Protein AF-A0A497KHI1-F1 (afdb_monomer_lite)

Sequence (107 aa):
METRTIQTPWAKLFTWEDLSTLAICLALDMLDLLVPFMSTPIYGDILDFSGIAFCVLFFNWIGAITILEIIPGLDIVPLYTISWLTWYLNASRNKQKRLMAELENWK

Structure (mmCIF, N/CA/C/O backbone):
data_AF-A0A497KHI1-F1
#
_entry.id   AF-A0A497KHI1-F1
#
loop_
_atom_site.group_PDB
_atom_site.id
_atom_site.type_symbol
_atom_site.label_atom_id
_atom_site.label_alt_id
_atom_site.label_comp_id
_atom_site.label_asym_id
_atom_site.label_entity_id
_atom_site.label_seq_id
_atom_site.pdbx_PDB_ins_code
_atom_site.Cartn_x
_atom_site.Cartn_y
_atom_site.Cartn_z
_atom_site.occupancy
_atom_site.B_iso_or_equiv
_atom_site.auth_seq_id
_atom_site.auth_comp_id
_atom_site.auth_asym_id
_atom_site.auth_atom_id
_atom_site.pdbx_PDB_model_num
ATOM 1 N N . MET A 1 1 ? -15.649 -20.990 37.858 1.00 39.53 1 MET A N 1
ATOM 2 C CA . MET A 1 1 ? -14.394 -20.504 37.250 1.00 39.53 1 MET A CA 1
ATOM 3 C C . MET A 1 1 ? -14.777 -19.612 36.085 1.00 39.53 1 MET A C 1
ATOM 5 O O . MET A 1 1 ? -15.196 -20.122 35.058 1.00 39.53 1 MET A O 1
ATOM 9 N N . GLU A 1 2 ? -14.739 -18.295 36.283 1.00 45.19 2 GLU A N 1
ATOM 10 C CA . GLU A 1 2 ? -14.885 -17.321 35.197 1.00 45.19 2 GLU A CA 1
ATOM 11 C C . GLU A 1 2 ? -13.654 -17.434 34.296 1.00 45.19 2 GLU A C 1
ATOM 13 O O . GLU A 1 2 ? -12.554 -17.029 34.675 1.00 45.19 2 GLU A O 1
ATOM 18 N N . THR A 1 3 ? -13.811 -18.009 33.109 1.00 47.69 3 THR A N 1
ATOM 19 C CA . THR A 1 3 ? -12.789 -17.920 32.070 1.00 47.69 3 THR A CA 1
ATOM 20 C C . THR A 1 3 ? -12.788 -16.489 31.550 1.00 47.69 3 THR A C 1
ATOM 22 O O . THR A 1 3 ? -13.508 -16.156 30.612 1.00 47.69 3 THR A O 1
ATOM 25 N N . ARG A 1 4 ? -12.000 -15.620 32.190 1.00 45.34 4 ARG A N 1
ATOM 26 C CA . ARG A 1 4 ? -11.652 -14.305 31.649 1.00 45.34 4 ARG A CA 1
ATOM 27 C C . ARG A 1 4 ? -10.821 -14.536 30.394 1.00 45.34 4 ARG A C 1
ATOM 29 O O . ARG A 1 4 ? -9.600 -14.644 30.453 1.00 45.34 4 ARG A O 1
ATOM 36 N N . THR A 1 5 ? -11.491 -14.670 29.256 1.00 46.56 5 THR A N 1
ATOM 37 C CA . THR A 1 5 ? -10.847 -14.597 27.952 1.00 46.56 5 THR A CA 1
ATOM 38 C C . THR A 1 5 ? -10.268 -13.199 27.848 1.00 46.56 5 THR A C 1
ATOM 40 O O . THR A 1 5 ? -11.004 -12.226 27.690 1.00 46.56 5 THR A O 1
ATOM 43 N N . ILE A 1 6 ? -8.953 -13.089 28.012 1.00 46.97 6 ILE A N 1
ATOM 44 C CA . ILE A 1 6 ? -8.217 -11.868 27.721 1.00 46.97 6 ILE A CA 1
ATOM 45 C C . ILE A 1 6 ? -8.382 -11.658 26.212 1.00 46.97 6 ILE A C 1
ATOM 47 O O . ILE A 1 6 ? -7.626 -12.203 25.410 1.00 46.97 6 ILE A O 1
ATOM 51 N N . GLN A 1 7 ? -9.436 -10.940 25.817 1.00 50.25 7 GLN A N 1
ATOM 52 C CA . GLN A 1 7 ? -9.595 -10.411 24.471 1.00 50.25 7 GLN A CA 1
ATOM 53 C C . GLN A 1 7 ? -8.481 -9.395 24.302 1.00 50.25 7 GLN A C 1
ATOM 55 O O . GLN A 1 7 ? -8.582 -8.238 24.703 1.00 50.25 7 GLN A O 1
ATOM 60 N N . THR A 1 8 ? -7.341 -9.879 23.833 1.00 52.56 8 THR A N 1
ATOM 61 C CA . THR A 1 8 ? -6.184 -9.027 23.681 1.00 52.56 8 THR A CA 1
ATOM 62 C C . THR A 1 8 ? -6.460 -8.031 22.546 1.00 52.56 8 THR A C 1
ATOM 64 O O . THR A 1 8 ? -6.799 -8.442 21.436 1.00 52.56 8 THR A O 1
ATOM 67 N N . PRO A 1 9 ? -6.324 -6.715 22.780 1.00 53.44 9 PRO A N 1
ATOM 68 C CA . PRO A 1 9 ? -6.726 -5.679 21.820 1.00 53.44 9 PRO A CA 1
ATOM 69 C C . PRO A 1 9 ? -5.899 -5.678 20.521 1.00 53.44 9 PRO A C 1
ATOM 71 O O . PRO A 1 9 ? -6.269 -5.022 19.550 1.00 53.44 9 PRO A O 1
ATOM 74 N N . TRP A 1 10 ? -4.787 -6.419 20.494 1.00 50.88 10 TRP A N 1
ATOM 75 C CA . TRP A 1 10 ? -3.921 -6.618 19.331 1.00 50.88 10 TRP A CA 1
ATOM 76 C C . TRP A 1 10 ? -4.251 -7.864 18.492 1.00 50.88 10 TRP A C 1
ATOM 78 O O . TRP A 1 10 ? -3.798 -7.957 17.355 1.00 50.88 10 TRP A O 1
ATOM 88 N N . ALA A 1 11 ? -5.061 -8.799 19.005 1.00 50.69 11 ALA A N 1
ATOM 89 C CA . ALA A 1 11 ? -5.453 -10.022 18.312 1.00 50.69 11 ALA A CA 1
ATOM 90 C C . ALA A 1 11 ? -6.677 -9.692 17.465 1.00 50.69 11 ALA A C 1
ATOM 92 O O . ALA A 1 11 ? -7.784 -10.190 17.663 1.00 50.69 11 ALA A O 1
ATOM 93 N N . LYS A 1 12 ? -6.478 -8.740 16.558 1.00 59.03 12 LYS A N 1
ATOM 94 C CA . LYS A 1 12 ? -7.448 -8.420 15.529 1.00 59.03 12 LYS A CA 1
ATOM 95 C C . LYS A 1 12 ? -7.581 -9.678 14.670 1.00 59.03 12 LYS A C 1
ATOM 97 O O . LYS A 1 12 ? -6.570 -10.221 14.226 1.00 59.03 12 LYS A O 1
ATOM 102 N N . LEU A 1 13 ? -8.806 -10.145 14.440 1.00 60.94 13 LEU A N 1
ATOM 103 C CA . LEU A 1 13 ? -9.045 -11.119 13.382 1.00 60.94 13 LEU A CA 1
ATOM 104 C C . LEU A 1 13 ? -8.614 -10.450 12.074 1.00 60.94 13 LEU A C 1
ATOM 106 O O . LEU A 1 13 ? -9.217 -9.455 11.669 1.00 60.94 13 LEU A O 1
ATOM 110 N N . PHE A 1 14 ? -7.549 -10.956 11.457 1.00 71.75 14 PHE A N 1
ATOM 111 C CA . PHE A 1 14 ? -7.197 -10.584 10.094 1.00 71.75 14 PHE A CA 1
ATOM 112 C C . PHE A 1 14 ? -8.378 -10.985 9.216 1.00 71.75 14 PHE A C 1
ATOM 114 O O . PHE A 1 14 ? -8.732 -12.165 9.157 1.00 71.75 14 PHE A O 1
ATOM 121 N N . THR A 1 15 ? -9.044 -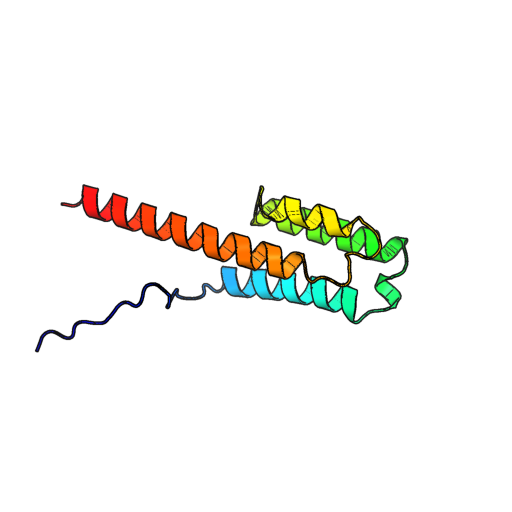10.014 8.599 1.00 81.19 15 THR A N 1
ATOM 122 C CA . THR A 1 15 ? -10.097 -10.354 7.645 1.00 81.19 15 THR A CA 1
ATOM 123 C C . THR A 1 15 ? -9.457 -10.809 6.337 1.00 81.19 15 THR A C 1
ATOM 125 O O . THR A 1 15 ? -8.319 -10.453 6.026 1.00 81.19 15 THR A O 1
ATOM 128 N N . TRP A 1 16 ? -10.181 -11.605 5.551 1.00 81.12 16 TRP A N 1
ATOM 129 C CA . TRP A 1 16 ? -9.720 -11.991 4.215 1.00 81.12 16 TRP A CA 1
ATOM 130 C C . TRP A 1 16 ? -9.504 -10.773 3.307 1.00 81.12 16 TRP A C 1
ATOM 132 O O . TRP A 1 16 ? -8.586 -10.772 2.492 1.00 81.12 16 TRP A O 1
ATOM 142 N N . GLU A 1 17 ? -10.289 -9.713 3.501 1.00 85.44 17 GLU A N 1
ATOM 143 C CA . GLU A 1 17 ? -10.126 -8.427 2.819 1.00 85.44 17 GLU A CA 1
ATOM 144 C C . GLU A 1 17 ? -8.796 -7.759 3.205 1.00 85.44 17 GLU A C 1
ATOM 146 O O . GLU A 1 17 ? -8.014 -7.391 2.325 1.00 85.44 17 GLU A O 1
ATOM 151 N N . ASP A 1 18 ? -8.481 -7.690 4.505 1.00 86.81 18 ASP A N 1
ATOM 152 C CA . ASP A 1 18 ? -7.201 -7.163 5.004 1.00 86.81 18 ASP A CA 1
ATOM 153 C C . ASP A 1 18 ? -6.010 -7.970 4.449 1.00 86.81 18 ASP A C 1
ATOM 155 O O . ASP A 1 18 ? -5.002 -7.396 4.043 1.00 86.81 18 ASP A O 1
ATOM 159 N N . LEU A 1 19 ? -6.133 -9.301 4.378 1.00 88.81 19 LEU A N 1
ATOM 160 C CA . LEU A 1 19 ? -5.094 -10.173 3.823 1.00 88.81 19 LEU A CA 1
ATOM 161 C C . LEU A 1 19 ? -4.910 -9.961 2.316 1.00 88.81 19 LEU A C 1
ATOM 163 O O . LEU A 1 19 ? -3.781 -9.882 1.843 1.00 88.81 19 LEU A O 1
ATOM 167 N N . SER A 1 20 ? -6.010 -9.867 1.566 1.00 90.31 20 SER A N 1
ATOM 168 C CA . SER A 1 20 ? -5.967 -9.680 0.113 1.00 90.31 20 SER A CA 1
ATOM 169 C C . SER A 1 20 ? -5.363 -8.330 -0.271 1.00 90.31 20 SER A C 1
ATOM 171 O O . SER A 1 20 ? -4.523 -8.264 -1.162 1.00 90.31 20 SER A O 1
ATOM 173 N N . THR A 1 21 ? -5.723 -7.265 0.449 1.00 90.94 21 THR A N 1
ATOM 174 C CA . THR A 1 21 ? -5.177 -5.923 0.218 1.00 90.94 21 THR A CA 1
ATOM 175 C C . THR A 1 21 ? -3.699 -5.852 0.588 1.00 90.94 21 THR A C 1
ATOM 177 O O . THR A 1 21 ? -2.922 -5.295 -0.182 1.00 90.94 21 THR A O 1
ATOM 180 N N . LEU A 1 22 ? -3.283 -6.490 1.689 1.00 92.44 22 LEU A N 1
ATOM 181 C CA . LEU A 1 22 ? -1.867 -6.614 2.042 1.00 92.44 22 LEU A CA 1
ATOM 182 C C . LEU A 1 22 ? -1.084 -7.388 0.980 1.00 92.44 22 LEU A C 1
ATOM 184 O O . LEU A 1 22 ? 0.004 -6.972 0.601 1.00 92.44 22 LEU A O 1
ATOM 188 N N . ALA A 1 23 ? -1.628 -8.508 0.499 1.00 92.62 23 ALA A N 1
ATOM 189 C CA . ALA A 1 23 ? -0.975 -9.322 -0.518 1.00 92.62 23 ALA A CA 1
ATOM 190 C C . ALA A 1 23 ? -0.766 -8.541 -1.823 1.00 92.62 23 ALA A C 1
ATOM 192 O O . ALA A 1 23 ? 0.290 -8.668 -2.434 1.00 92.62 23 ALA A O 1
ATOM 193 N N . ILE A 1 24 ? -1.737 -7.711 -2.221 1.00 92.00 24 ILE A N 1
ATOM 194 C CA . ILE A 1 24 ? -1.609 -6.828 -3.387 1.00 92.00 24 ILE A CA 1
ATOM 195 C C . ILE A 1 24 ? -0.518 -5.779 -3.151 1.00 92.00 24 ILE A C 1
ATOM 197 O O . ILE A 1 24 ? 0.364 -5.648 -3.990 1.00 92.00 24 ILE A O 1
ATOM 201 N N . CYS A 1 25 ? -0.535 -5.075 -2.014 1.00 91.75 25 CYS A N 1
ATOM 202 C CA . CYS A 1 25 ? 0.487 -4.069 -1.700 1.00 91.75 25 CYS A CA 1
ATOM 203 C C . CYS A 1 25 ? 1.897 -4.669 -1.680 1.00 91.75 25 CYS A C 1
ATOM 205 O O . CYS A 1 25 ? 2.803 -4.121 -2.293 1.00 91.75 25 CYS A O 1
ATOM 207 N N . LEU A 1 26 ? 2.055 -5.834 -1.049 1.00 92.62 26 LEU A N 1
ATOM 208 C CA . LEU A 1 26 ? 3.329 -6.542 -1.015 1.00 92.62 26 LEU A CA 1
ATOM 209 C C . LEU A 1 26 ? 3.768 -6.976 -2.419 1.00 92.62 26 LEU A C 1
ATOM 211 O O . LEU A 1 26 ? 4.947 -6.898 -2.743 1.00 92.62 26 LEU A O 1
ATOM 215 N N . ALA A 1 27 ? 2.834 -7.439 -3.255 1.00 91.31 27 ALA A N 1
ATOM 216 C CA . ALA A 1 27 ? 3.140 -7.825 -4.626 1.00 91.31 27 ALA A CA 1
ATOM 217 C C . ALA A 1 27 ? 3.607 -6.629 -5.466 1.00 91.31 27 ALA A C 1
ATOM 219 O O . ALA A 1 27 ? 4.558 -6.792 -6.222 1.00 91.31 27 ALA A O 1
ATOM 220 N N . LEU A 1 28 ? 2.981 -5.457 -5.316 1.00 89.31 28 LEU A N 1
ATOM 221 C CA . LEU A 1 28 ? 3.404 -4.224 -5.989 1.00 89.31 28 LEU A CA 1
ATOM 222 C C . LEU A 1 28 ? 4.834 -3.846 -5.581 1.00 89.31 28 LEU A C 1
ATOM 224 O O . LEU A 1 28 ? 5.709 -3.837 -6.439 1.00 89.31 28 LEU A O 1
ATOM 228 N N . ASP A 1 29 ? 5.105 -3.726 -4.276 1.00 88.81 29 ASP A N 1
ATOM 229 C CA . ASP A 1 29 ? 6.452 -3.395 -3.779 1.00 88.81 29 ASP A CA 1
ATOM 230 C C . ASP A 1 29 ? 7.518 -4.418 -4.236 1.00 88.81 29 ASP A C 1
ATOM 232 O O . ASP A 1 29 ? 8.672 -4.084 -4.506 1.00 88.81 29 ASP A O 1
ATOM 236 N N . MET A 1 30 ? 7.160 -5.707 -4.317 1.00 88.44 30 MET A N 1
ATOM 237 C CA . MET A 1 30 ? 8.079 -6.743 -4.803 1.00 88.44 30 MET A CA 1
ATOM 238 C C . MET A 1 30 ? 8.324 -6.660 -6.309 1.00 88.44 30 MET A C 1
ATOM 240 O O . MET A 1 30 ? 9.421 -7.011 -6.747 1.00 88.44 30 MET A O 1
ATOM 244 N N . LEU A 1 31 ? 7.329 -6.253 -7.101 1.00 86.94 31 LEU A N 1
ATOM 245 C CA . LEU A 1 31 ? 7.504 -6.052 -8.537 1.00 86.94 31 LEU A CA 1
ATOM 246 C C . LEU A 1 31 ? 8.487 -4.910 -8.794 1.00 86.94 31 LEU A C 1
ATOM 248 O O . LEU A 1 31 ? 9.404 -5.102 -9.594 1.00 86.94 31 LEU A O 1
ATOM 252 N N . ASP A 1 32 ? 8.369 -3.809 -8.057 1.00 81.44 32 ASP A N 1
ATOM 253 C CA . ASP A 1 32 ? 9.277 -2.664 -8.178 1.00 81.44 32 ASP A CA 1
ATOM 254 C C . ASP A 1 32 ? 10.712 -3.032 -7.782 1.00 81.44 32 ASP A C 1
ATOM 256 O O . ASP A 1 32 ? 11.671 -2.723 -8.494 1.00 81.44 32 ASP A O 1
ATOM 260 N N . LEU A 1 33 ? 10.877 -3.810 -6.707 1.00 81.31 33 LEU A N 1
ATOM 261 C CA . LEU A 1 33 ? 12.198 -4.208 -6.221 1.00 81.31 33 LEU A CA 1
ATOM 262 C C . LEU A 1 33 ? 12.881 -5.294 -7.074 1.00 81.31 33 LEU A C 1
ATOM 264 O O . LEU A 1 33 ? 14.100 -5.270 -7.261 1.00 81.31 33 LEU A O 1
ATOM 268 N N . LEU A 1 34 ? 12.135 -6.314 -7.511 1.00 79.75 34 LEU A N 1
ATOM 269 C CA . LEU A 1 34 ? 12.715 -7.542 -8.077 1.00 79.75 34 LEU A CA 1
ATOM 270 C C . LEU A 1 34 ? 12.709 -7.584 -9.598 1.00 79.75 34 LEU A C 1
ATOM 272 O O . LEU A 1 34 ? 13.422 -8.407 -10.180 1.00 79.75 34 LEU A O 1
ATOM 276 N N . VAL A 1 35 ? 11.900 -6.753 -10.251 1.00 78.38 35 VAL A N 1
ATOM 277 C CA . VAL A 1 35 ? 11.739 -6.794 -11.699 1.00 78.38 35 VAL A CA 1
ATOM 278 C C . VAL A 1 35 ? 12.484 -5.607 -12.308 1.00 78.38 35 VAL A C 1
ATOM 280 O O . VAL A 1 35 ? 11.899 -4.547 -12.495 1.00 78.38 35 VAL A O 1
ATOM 283 N N . PRO A 1 36 ? 13.756 -5.766 -12.730 1.00 68.94 36 PRO A N 1
ATOM 284 C CA . PRO A 1 36 ? 14.499 -4.687 -13.384 1.00 68.94 36 PRO A CA 1
ATOM 285 C C . PRO A 1 36 ? 13.830 -4.197 -14.678 1.00 68.94 36 PRO A C 1
ATOM 287 O O . PRO A 1 36 ? 14.107 -3.098 -15.137 1.00 68.94 36 PRO A O 1
ATOM 290 N N . PHE A 1 37 ? 12.908 -4.967 -15.261 1.00 66.62 37 PHE A N 1
ATOM 291 C CA . PHE A 1 37 ? 12.072 -4.507 -16.371 1.00 66.62 37 PHE A CA 1
ATOM 292 C C . PHE A 1 37 ? 11.079 -3.396 -15.967 1.00 66.62 37 PHE A C 1
ATOM 294 O O . PHE A 1 37 ? 10.786 -2.535 -16.795 1.00 66.62 37 PHE A O 1
ATOM 301 N N . MET A 1 38 ? 10.615 -3.361 -14.712 1.00 66.94 38 MET A N 1
ATOM 302 C CA . MET A 1 38 ? 9.752 -2.288 -14.193 1.00 66.94 38 MET A CA 1
ATOM 303 C C . MET A 1 38 ? 10.508 -0.974 -13.982 1.00 66.94 38 MET A C 1
ATOM 305 O O . MET A 1 38 ? 9.906 0.081 -14.085 1.00 66.94 38 MET A O 1
ATOM 309 N N . SER A 1 39 ? 11.842 -1.001 -13.873 1.00 66.94 39 SER A N 1
ATOM 310 C CA . SER A 1 39 ? 12.664 0.225 -13.862 1.00 66.94 39 SER A CA 1
ATOM 311 C C . SER A 1 39 ? 12.726 0.959 -15.215 1.00 66.94 39 SER A C 1
ATOM 313 O O . SER A 1 39 ? 13.422 1.965 -15.366 1.00 66.94 39 SER A O 1
ATOM 315 N N . THR A 1 40 ? 12.024 0.454 -16.236 1.00 77.50 40 THR A N 1
ATOM 316 C CA . THR A 1 40 ? 11.863 1.177 -17.497 1.00 77.50 40 THR A CA 1
ATOM 317 C C . THR A 1 40 ? 10.754 2.224 -17.360 1.00 77.50 40 THR A C 1
ATOM 319 O O . THR A 1 40 ? 9.667 1.899 -16.885 1.00 77.50 40 THR A O 1
ATOM 322 N N . PRO A 1 41 ? 10.970 3.460 -17.844 1.00 72.38 41 PRO A N 1
ATOM 323 C CA . PRO A 1 41 ? 10.093 4.594 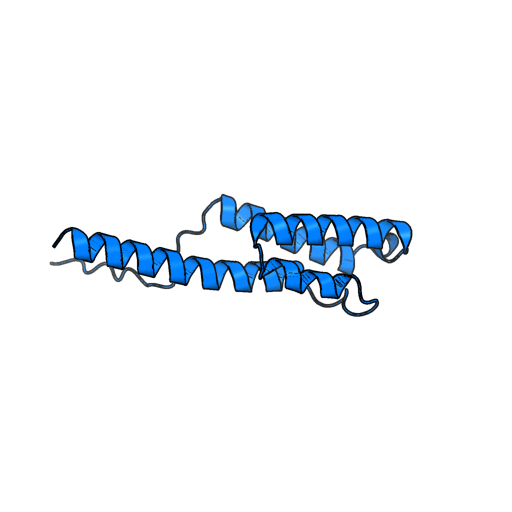-17.538 1.00 72.38 41 PRO A CA 1
ATOM 324 C C . PRO A 1 41 ? 8.643 4.391 -17.990 1.00 72.38 41 PRO A C 1
ATOM 326 O O . PRO A 1 41 ? 7.727 4.905 -17.381 1.00 72.38 41 PRO A O 1
ATOM 329 N N . ILE A 1 42 ? 8.399 3.616 -19.049 1.00 79.62 42 ILE A N 1
ATOM 330 C CA . ILE A 1 42 ? 7.030 3.396 -19.533 1.00 79.62 42 ILE A CA 1
ATOM 331 C C . ILE A 1 42 ? 6.268 2.413 -18.637 1.00 79.62 42 ILE A C 1
ATOM 333 O O . ILE A 1 42 ? 5.082 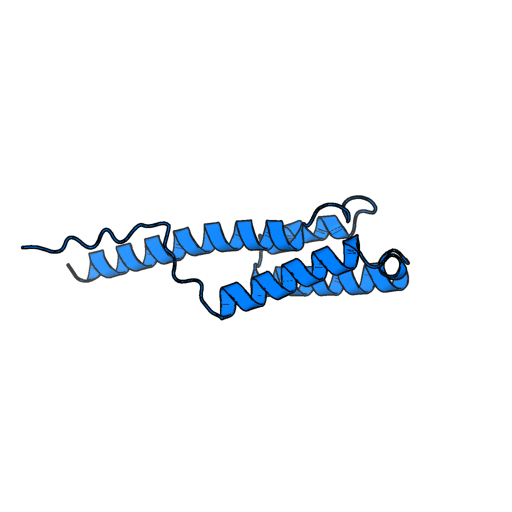2.603 -18.394 1.00 79.62 42 ILE A O 1
ATOM 337 N N . TYR A 1 43 ? 6.916 1.332 -18.202 1.00 80.44 43 TYR A N 1
ATOM 338 C CA . TYR A 1 43 ? 6.238 0.258 -17.476 1.00 80.44 43 TYR A CA 1
ATOM 339 C C . TYR A 1 43 ? 6.179 0.534 -15.972 1.00 80.44 43 TYR A C 1
ATOM 341 O O . TYR A 1 43 ? 5.148 0.233 -15.373 1.00 80.44 43 TYR A O 1
ATOM 349 N N . GLY A 1 44 ? 7.225 1.152 -15.411 1.00 80.88 44 GLY A N 1
ATOM 350 C CA . GLY A 1 44 ? 7.246 1.648 -14.032 1.00 80.88 44 GLY A CA 1
ATOM 351 C C . GLY A 1 44 ? 6.130 2.657 -13.794 1.00 80.88 44 GLY A C 1
ATOM 352 O O . GLY A 1 44 ? 5.228 2.372 -13.017 1.00 80.88 44 GLY A O 1
ATOM 353 N N . ASP A 1 45 ? 6.060 3.722 -14.605 1.00 83.25 45 ASP A N 1
ATOM 354 C CA . ASP A 1 45 ? 5.014 4.745 -14.469 1.00 83.25 45 ASP A CA 1
ATOM 355 C C . ASP A 1 45 ? 3.596 4.140 -14.486 1.00 83.25 45 ASP A C 1
ATOM 357 O O . ASP A 1 45 ? 2.729 4.533 -13.708 1.00 83.25 45 ASP A O 1
ATOM 361 N N . ILE A 1 46 ? 3.324 3.164 -15.365 1.00 87.19 46 ILE A N 1
ATOM 362 C CA . ILE A 1 46 ? 2.011 2.496 -15.423 1.00 87.19 46 ILE A CA 1
ATOM 363 C C . ILE A 1 46 ? 1.719 1.746 -14.119 1.00 87.19 46 ILE A C 1
ATOM 365 O O . ILE A 1 46 ? 0.589 1.811 -13.618 1.00 87.19 46 ILE A O 1
ATOM 369 N N . LEU A 1 47 ? 2.708 1.020 -13.596 1.00 86.38 47 LEU A N 1
ATOM 370 C CA . LEU A 1 47 ? 2.588 0.288 -12.343 1.00 86.38 47 LEU A CA 1
ATOM 371 C C . LEU A 1 47 ? 2.357 1.264 -11.184 1.00 86.38 47 LEU A C 1
ATOM 373 O O . LEU A 1 47 ? 1.381 1.083 -10.453 1.00 86.38 47 LEU A O 1
ATOM 377 N N . ASP A 1 48 ? 3.120 2.353 -11.123 1.00 86.06 48 ASP A N 1
ATOM 378 C CA . ASP A 1 48 ? 3.004 3.394 -10.104 1.00 86.06 48 ASP A CA 1
ATOM 379 C C . ASP A 1 48 ? 1.634 4.062 -10.118 1.00 86.06 48 ASP A C 1
ATOM 381 O O . ASP A 1 48 ? 0.941 4.126 -9.100 1.00 86.06 48 ASP A O 1
ATOM 385 N N . PHE A 1 49 ? 1.156 4.487 -11.291 1.00 88.56 49 PHE A N 1
ATOM 386 C CA . PHE A 1 49 ? -0.186 5.054 -11.418 1.00 88.56 49 PHE A CA 1
ATOM 387 C C . PHE A 1 49 ? -1.268 4.065 -10.979 1.00 88.56 49 PHE A C 1
ATOM 389 O O . PHE A 1 49 ? -2.241 4.463 -10.330 1.00 88.56 49 PHE A O 1
ATOM 396 N N . SER A 1 50 ? -1.115 2.780 -11.313 1.00 89.62 50 SER A N 1
ATOM 397 C CA . SER A 1 50 ? -2.073 1.746 -10.919 1.00 89.62 50 SER A CA 1
ATOM 398 C C . SER A 1 50 ? -2.065 1.494 -9.406 1.00 89.62 50 SER A C 1
ATOM 400 O O . SER A 1 50 ? -3.136 1.415 -8.795 1.00 89.62 50 SER A O 1
ATOM 402 N N . GLY A 1 51 ? -0.881 1.452 -8.791 1.00 88.75 51 GLY A N 1
ATOM 403 C CA . GLY A 1 51 ? -0.693 1.276 -7.356 1.00 88.75 51 GLY A CA 1
ATOM 404 C C . GLY A 1 51 ? -1.223 2.470 -6.569 1.00 88.75 51 GLY A C 1
ATOM 405 O O . GLY A 1 51 ? -1.972 2.299 -5.606 1.00 88.75 51 GLY A O 1
ATOM 406 N N . ILE A 1 52 ? -0.933 3.691 -7.024 1.00 89.56 52 ILE A N 1
ATOM 407 C CA . ILE A 1 52 ? -1.458 4.929 -6.435 1.00 89.56 52 ILE A CA 1
ATOM 408 C C . ILE A 1 52 ? -2.981 4.965 -6.528 1.00 89.56 52 ILE A C 1
ATOM 410 O O . ILE A 1 52 ? -3.648 5.234 -5.527 1.00 89.56 52 ILE A O 1
ATOM 414 N N . ALA A 1 53 ? -3.558 4.661 -7.694 1.00 89.62 53 ALA A N 1
ATOM 415 C CA . ALA A 1 53 ? -5.009 4.621 -7.854 1.00 89.62 53 ALA A CA 1
ATOM 416 C C . ALA A 1 53 ? -5.647 3.596 -6.905 1.00 89.62 53 ALA A C 1
ATOM 418 O O . ALA A 1 53 ? -6.626 3.910 -6.225 1.00 89.62 53 ALA A O 1
ATOM 419 N N . PHE A 1 54 ? -5.067 2.397 -6.801 1.00 90.25 54 PHE A N 1
ATOM 420 C CA . PHE A 1 54 ? -5.509 1.373 -5.859 1.00 90.25 54 PHE A CA 1
ATOM 421 C C . PHE A 1 54 ? -5.456 1.873 -4.407 1.00 90.25 54 PHE A C 1
ATOM 423 O O . PHE A 1 54 ? -6.464 1.829 -3.698 1.00 90.25 54 PHE A O 1
ATOM 430 N N . CYS A 1 55 ? -4.322 2.420 -3.974 1.00 89.19 55 CYS A N 1
ATOM 431 C CA . CYS A 1 55 ? -4.140 2.918 -2.614 1.00 89.19 55 CYS A CA 1
ATOM 432 C C . CYS A 1 55 ? -5.076 4.079 -2.276 1.00 89.19 55 CYS A C 1
ATOM 434 O O . CYS A 1 55 ? -5.642 4.109 -1.185 1.00 89.19 55 CYS A O 1
ATOM 436 N N . VAL A 1 56 ? -5.298 5.019 -3.193 1.00 87.81 56 VAL A N 1
ATOM 437 C CA . VAL A 1 56 ? -6.240 6.124 -2.974 1.00 87.81 56 VAL A CA 1
ATOM 438 C C . VAL A 1 56 ? -7.678 5.607 -2.873 1.00 87.81 56 VAL A C 1
ATOM 440 O O . VAL A 1 56 ? -8.425 6.059 -2.006 1.00 87.81 56 VAL A O 1
ATOM 443 N N . LEU A 1 57 ? -8.075 4.628 -3.691 1.00 87.31 57 LEU A N 1
ATOM 444 C CA . LEU A 1 57 ? -9.427 4.063 -3.642 1.00 87.31 57 LEU A CA 1
ATOM 445 C C . LEU A 1 57 ? -9.690 3.257 -2.361 1.00 87.31 57 LEU A C 1
ATOM 447 O O . LEU A 1 57 ? -10.763 3.386 -1.772 1.00 87.31 57 LEU A O 1
ATOM 451 N N . PHE A 1 58 ? -8.724 2.455 -1.906 1.00 84.25 58 PHE A N 1
ATOM 452 C CA . PHE A 1 58 ? -8.894 1.585 -0.736 1.00 84.25 58 PHE A CA 1
ATOM 453 C C . PHE A 1 58 ? -8.536 2.264 0.594 1.00 84.25 58 PHE A C 1
ATOM 455 O O . PHE A 1 58 ? -9.181 2.013 1.616 1.00 84.25 58 PHE A O 1
ATOM 462 N N . PHE A 1 59 ? -7.533 3.145 0.603 1.00 85.94 59 PHE A N 1
ATOM 463 C CA . PHE A 1 59 ? -6.978 3.757 1.818 1.00 85.94 59 PHE A CA 1
ATOM 464 C C . PHE A 1 59 ? -7.197 5.274 1.906 1.00 85.94 59 PHE A C 1
ATOM 466 O O . PHE A 1 59 ? -6.853 5.884 2.926 1.00 85.94 59 PHE A O 1
ATOM 473 N N . ASN A 1 60 ? -7.825 5.884 0.893 1.00 85.94 60 ASN A N 1
ATOM 474 C CA . ASN A 1 60 ? -8.196 7.301 0.859 1.00 85.94 60 ASN A CA 1
ATOM 475 C C . ASN A 1 60 ? -6.964 8.208 1.080 1.00 85.94 60 ASN A C 1
ATOM 477 O O . ASN A 1 60 ? -5.920 7.986 0.469 1.00 85.94 60 ASN A O 1
ATOM 481 N N . TRP A 1 61 ? -7.040 9.195 1.978 1.00 81.88 61 TRP A N 1
ATOM 482 C CA . TRP A 1 61 ? -5.933 10.105 2.309 1.00 81.88 61 TRP A CA 1
ATOM 483 C C . TRP A 1 61 ? -4.621 9.424 2.714 1.00 81.88 61 TRP A C 1
ATOM 485 O O . TRP A 1 61 ? -3.560 9.994 2.486 1.00 81.88 61 TRP A O 1
ATOM 495 N N . ILE A 1 62 ? -4.665 8.225 3.307 1.00 83.88 62 ILE A N 1
ATOM 496 C CA . ILE A 1 62 ? -3.439 7.493 3.668 1.00 83.88 62 ILE A CA 1
ATOM 497 C C . ILE A 1 62 ? -2.771 6.936 2.408 1.00 83.88 62 ILE A C 1
ATOM 499 O O . ILE A 1 62 ? -1.551 6.956 2.302 1.00 83.88 62 ILE A O 1
ATOM 503 N N . GLY A 1 63 ? -3.571 6.516 1.427 1.00 79.00 63 GLY A N 1
ATOM 504 C CA . GLY A 1 63 ? -3.078 6.070 0.131 1.00 79.00 63 GLY A CA 1
ATOM 505 C C . GLY A 1 63 ? -2.440 7.184 -0.694 1.00 79.00 63 GLY A C 1
ATOM 506 O O . GLY A 1 63 ? -1.566 6.906 -1.494 1.00 79.00 63 GLY A O 1
ATOM 507 N N . ALA A 1 64 ? -2.783 8.454 -0.458 1.00 82.00 64 ALA A N 1
ATOM 508 C CA . ALA A 1 64 ? -2.138 9.574 -1.150 1.00 82.00 64 ALA A CA 1
ATOM 509 C C . ALA A 1 64 ? -0.630 9.698 -0.838 1.00 82.00 64 ALA A C 1
ATOM 511 O O . ALA A 1 64 ? 0.094 10.352 -1.582 1.00 82.00 64 ALA A O 1
ATOM 512 N N . ILE A 1 65 ? -0.139 9.061 0.232 1.00 82.94 65 ILE A N 1
ATOM 513 C CA . ILE A 1 65 ? 1.292 9.026 0.568 1.00 82.94 65 ILE A CA 1
ATOM 514 C C . ILE A 1 65 ? 2.091 8.263 -0.500 1.00 82.94 65 ILE A C 1
ATOM 516 O O . ILE A 1 65 ? 3.245 8.607 -0.747 1.00 82.94 65 ILE A O 1
ATOM 520 N N . THR A 1 66 ? 1.474 7.303 -1.199 1.00 83.75 66 THR A N 1
ATOM 521 C CA . THR A 1 66 ? 2.142 6.546 -2.269 1.00 83.75 66 THR A CA 1
ATOM 522 C C . THR A 1 66 ? 2.394 7.378 -3.524 1.00 83.75 66 THR A C 1
ATOM 524 O O . THR A 1 66 ? 3.076 6.913 -4.418 1.00 83.75 66 THR A O 1
ATOM 527 N N . ILE A 1 67 ? 1.921 8.631 -3.603 1.00 84.31 67 ILE A N 1
ATOM 528 C CA . ILE A 1 67 ? 2.311 9.567 -4.678 1.00 84.31 67 ILE A CA 1
ATOM 529 C C . ILE A 1 67 ? 3.830 9.811 -4.683 1.00 84.31 67 ILE A C 1
ATOM 531 O O . ILE A 1 67 ? 4.394 10.173 -5.712 1.00 84.31 67 ILE A O 1
ATOM 535 N N . LEU A 1 68 ? 4.499 9.599 -3.546 1.00 84.06 68 LEU A N 1
ATOM 536 C CA . LEU A 1 68 ? 5.955 9.672 -3.455 1.00 84.06 68 LEU A CA 1
ATOM 537 C C . LEU A 1 68 ? 6.675 8.622 -4.319 1.00 84.06 68 LEU A C 1
ATOM 539 O O . LEU A 1 68 ? 7.828 8.871 -4.647 1.00 84.06 68 LEU A O 1
ATOM 543 N N . GLU A 1 69 ? 6.005 7.540 -4.735 1.00 79.75 69 GLU A N 1
ATOM 544 C CA . GLU A 1 69 ? 6.540 6.550 -5.694 1.00 79.75 69 GLU A CA 1
ATOM 545 C C . GLU A 1 69 ? 6.802 7.162 -7.081 1.00 79.75 69 GLU A C 1
ATOM 547 O O . GLU A 1 69 ? 7.661 6.711 -7.812 1.00 79.75 69 GLU A O 1
ATOM 552 N N . ILE A 1 70 ? 6.148 8.274 -7.444 1.00 79.56 70 ILE A N 1
ATOM 553 C CA . ILE A 1 70 ? 6.434 8.962 -8.722 1.00 79.56 70 ILE A CA 1
ATOM 554 C C . ILE A 1 70 ? 7.823 9.634 -8.695 1.00 79.56 70 ILE A C 1
ATOM 556 O O . ILE A 1 70 ? 8.346 10.072 -9.723 1.00 79.56 70 ILE A O 1
ATOM 560 N N . ILE A 1 71 ? 8.415 9.810 -7.508 1.00 80.19 71 ILE A N 1
ATOM 561 C CA . ILE A 1 71 ? 9.714 10.461 -7.370 1.00 80.19 71 ILE A CA 1
ATOM 562 C C . ILE A 1 71 ? 10.803 9.410 -7.604 1.00 80.19 71 ILE A C 1
ATOM 564 O O . ILE A 1 71 ? 11.031 8.582 -6.721 1.00 80.19 71 ILE A O 1
ATOM 568 N N . PRO A 1 72 ? 11.566 9.510 -8.708 1.00 71.00 72 PRO A N 1
ATOM 569 C CA . PRO A 1 72 ? 12.558 8.503 -9.044 1.00 71.00 72 PRO A CA 1
ATOM 570 C C . PRO A 1 72 ? 13.583 8.357 -7.918 1.00 71.00 72 PRO A C 1
ATOM 572 O O . PRO A 1 72 ? 14.197 9.335 -7.475 1.00 71.00 72 PRO A O 1
ATOM 575 N N . GLY A 1 73 ? 13.785 7.116 -7.480 1.00 71.31 73 GLY A N 1
ATOM 576 C CA . GLY A 1 73 ? 14.723 6.762 -6.416 1.00 71.31 73 GLY A CA 1
ATOM 577 C C . GLY A 1 73 ? 14.099 6.615 -5.026 1.00 71.31 73 GLY A C 1
ATOM 578 O O . GLY A 1 73 ? 14.815 6.201 -4.111 1.00 71.31 73 GLY A O 1
ATOM 579 N N . LEU A 1 74 ? 12.803 6.905 -4.856 1.00 75.50 74 LEU A N 1
ATOM 580 C CA . LEU A 1 74 ? 12.052 6.482 -3.667 1.00 75.50 74 LEU A CA 1
ATOM 581 C C . LEU A 1 74 ? 11.464 5.070 -3.800 1.00 75.50 74 LEU A C 1
ATOM 583 O O . LEU A 1 74 ? 11.197 4.464 -2.767 1.00 75.50 74 LEU A O 1
ATOM 587 N N . ASP A 1 75 ? 11.447 4.515 -5.012 1.00 68.06 75 ASP A N 1
ATOM 588 C CA . ASP A 1 75 ? 10.903 3.199 -5.410 1.00 68.06 75 ASP A CA 1
ATOM 589 C C . ASP A 1 75 ? 11.580 1.996 -4.715 1.00 68.06 75 ASP A C 1
ATOM 591 O O . ASP A 1 75 ? 11.170 0.845 -4.826 1.00 68.06 75 ASP A O 1
ATOM 595 N N . ILE A 1 76 ? 12.672 2.236 -3.980 1.00 75.38 76 ILE A N 1
ATOM 596 C CA . ILE A 1 76 ? 13.346 1.224 -3.147 1.00 75.38 76 ILE A CA 1
ATOM 597 C C . ILE A 1 76 ? 12.581 1.000 -1.832 1.00 75.38 76 ILE A C 1
ATOM 599 O O . ILE A 1 76 ? 12.748 -0.022 -1.157 1.00 75.38 76 ILE A O 1
ATOM 603 N N . VAL A 1 77 ? 11.787 1.985 -1.416 1.00 83.81 77 VAL A N 1
ATOM 604 C CA . VAL A 1 77 ? 11.010 1.934 -0.185 1.00 83.81 77 VAL A CA 1
ATOM 605 C C . VAL A 1 77 ? 9.666 1.280 -0.498 1.00 83.81 77 VAL A C 1
ATOM 607 O O . VAL A 1 77 ? 9.000 1.735 -1.410 1.00 83.81 77 VAL A O 1
ATOM 610 N N . PRO A 1 78 ? 9.211 0.280 0.276 1.00 87.88 78 PRO A N 1
ATOM 611 C CA . PRO A 1 78 ? 7.924 -0.367 0.031 1.00 87.88 78 PRO A CA 1
ATOM 612 C C . PRO A 1 78 ? 6.757 0.527 0.498 1.00 87.88 78 PRO A C 1
ATOM 614 O O . PRO A 1 78 ? 6.151 0.277 1.554 1.00 87.88 78 PRO A O 1
ATOM 617 N N . LEU A 1 79 ? 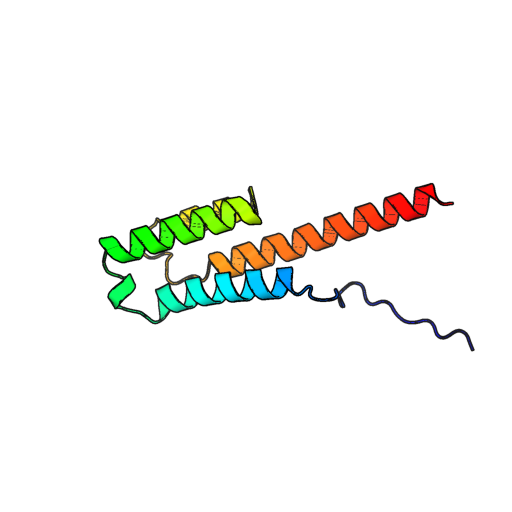6.488 1.642 -0.197 1.00 88.69 79 LEU A N 1
ATOM 618 C CA . LEU A 1 79 ? 5.521 2.638 0.272 1.00 88.69 79 LEU A CA 1
ATOM 619 C C . LEU A 1 79 ? 4.092 2.107 0.194 1.00 88.69 79 LEU A C 1
ATOM 621 O O . LEU A 1 79 ? 3.269 2.526 1.019 1.00 88.69 79 LEU A O 1
ATOM 625 N N . TYR A 1 80 ? 3.783 1.162 -0.701 1.00 89.56 80 TYR A N 1
ATOM 626 C CA . TYR A 1 80 ? 2.463 0.531 -0.748 1.00 89.56 80 TYR A CA 1
ATOM 627 C C . TYR A 1 80 ? 2.194 -0.260 0.538 1.00 89.56 80 TYR A C 1
ATOM 629 O O . TYR A 1 80 ? 1.169 -0.043 1.196 1.00 89.56 80 TYR A O 1
ATOM 637 N N . THR A 1 81 ? 3.131 -1.106 0.976 1.00 91.25 81 THR A N 1
ATOM 638 C CA . THR A 1 81 ? 3.012 -1.859 2.237 1.00 91.25 81 THR A CA 1
ATOM 639 C C . THR A 1 81 ? 3.011 -0.943 3.462 1.00 91.25 81 THR A C 1
ATOM 641 O O . THR A 1 81 ? 2.233 -1.163 4.397 1.00 91.25 81 THR A O 1
ATOM 644 N N . ILE A 1 82 ? 3.826 0.117 3.485 1.00 90.31 82 ILE A N 1
ATOM 645 C CA . ILE A 1 82 ? 3.832 1.089 4.595 1.00 90.31 82 ILE A CA 1
ATOM 646 C C . ILE A 1 82 ? 2.494 1.836 4.678 1.00 90.31 82 ILE A C 1
ATOM 648 O O . ILE A 1 82 ? 1.953 2.043 5.774 1.00 90.31 82 ILE A O 1
ATOM 652 N N . SER A 1 83 ? 1.929 2.213 3.531 1.00 90.44 83 SER A N 1
ATOM 653 C CA . SER A 1 83 ? 0.631 2.886 3.455 1.00 90.44 83 SER A CA 1
ATOM 654 C C . SER A 1 83 ? -0.491 1.964 3.924 1.00 90.44 83 SER A C 1
ATOM 656 O O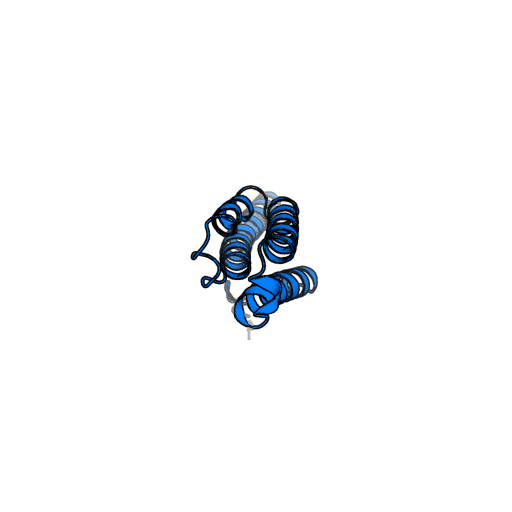 . SER A 1 83 ? -1.318 2.378 4.744 1.00 90.44 83 SER A O 1
ATOM 658 N N . TRP A 1 84 ? -0.464 0.691 3.515 1.00 92.88 84 TRP A N 1
ATOM 659 C CA . TRP A 1 84 ? -1.380 -0.331 4.022 1.00 92.88 84 TRP A CA 1
ATOM 660 C C . TRP A 1 84 ? -1.278 -0.477 5.543 1.00 92.88 84 TRP A C 1
ATOM 662 O O . TRP A 1 84 ? -2.295 -0.443 6.238 1.00 92.88 84 TRP A O 1
ATOM 672 N N . LEU A 1 85 ? -0.061 -0.575 6.090 1.00 89.88 85 LEU A N 1
ATOM 673 C CA . LEU A 1 85 ? 0.152 -0.731 7.531 1.00 89.88 85 LEU A CA 1
ATOM 674 C C . LEU A 1 85 ? -0.410 0.467 8.304 1.00 89.88 85 LEU A C 1
ATOM 676 O O . LEU A 1 85 ? -1.129 0.302 9.295 1.00 89.88 85 LEU A O 1
ATOM 680 N N . THR A 1 86 ? -0.125 1.675 7.824 1.00 89.38 86 THR A N 1
ATOM 681 C CA . THR A 1 86 ? -0.638 2.921 8.404 1.00 89.38 86 THR A CA 1
ATOM 682 C C . THR A 1 86 ? -2.166 2.940 8.400 1.00 89.38 86 THR A C 1
ATOM 684 O O . THR A 1 86 ? -2.796 3.233 9.425 1.00 89.38 86 THR A O 1
ATOM 687 N N . TRP A 1 87 ? -2.781 2.563 7.277 1.00 90.56 87 TRP A N 1
ATOM 688 C CA . TRP A 1 87 ? -4.230 2.462 7.154 1.00 90.56 87 TRP A CA 1
ATOM 689 C C . TRP A 1 87 ? -4.815 1.411 8.096 1.00 90.56 87 TRP A C 1
ATOM 691 O O . TRP A 1 87 ? -5.751 1.710 8.839 1.00 90.56 87 TRP A O 1
ATOM 701 N N . TYR A 1 88 ? -4.234 0.215 8.144 1.00 86.75 88 TYR A N 1
ATOM 702 C CA . TYR A 1 88 ? -4.724 -0.897 8.949 1.00 86.75 88 TYR A CA 1
ATOM 703 C C . TYR A 1 88 ? -4.727 -0.571 10.449 1.00 86.75 88 TYR A C 1
ATOM 705 O O . TYR A 1 88 ? -5.693 -0.884 11.167 1.00 86.75 88 TYR A O 1
ATOM 713 N N . LEU A 1 89 ? -3.677 0.109 10.925 1.00 84.69 89 LEU A N 1
ATOM 714 C CA . LEU A 1 89 ? -3.575 0.587 12.304 1.00 84.69 89 LEU A CA 1
ATOM 715 C C . LEU A 1 89 ? -4.629 1.658 12.612 1.00 84.69 89 LEU A C 1
ATOM 717 O O . LEU A 1 89 ? -5.281 1.598 13.660 1.00 84.69 89 LEU A O 1
ATOM 721 N N . ASN A 1 90 ? -4.848 2.608 11.699 1.00 84.81 90 ASN A N 1
ATOM 722 C CA . ASN A 1 90 ? -5.844 3.662 11.888 1.00 84.81 90 ASN A CA 1
ATOM 723 C C . ASN A 1 90 ? -7.286 3.120 11.835 1.00 84.81 90 ASN A C 1
ATOM 725 O O . ASN A 1 90 ? -8.103 3.401 12.715 1.00 84.81 90 ASN A O 1
ATOM 729 N N . ALA A 1 91 ? -7.587 2.262 10.859 1.00 81.12 91 ALA A N 1
ATOM 730 C CA . ALA A 1 91 ? -8.876 1.591 10.722 1.00 81.12 91 ALA A CA 1
ATOM 731 C C . ALA A 1 91 ? -9.208 0.736 11.957 1.00 81.12 91 ALA A C 1
ATOM 733 O O . ALA A 1 91 ? -10.361 0.688 12.393 1.00 81.12 91 ALA A O 1
ATOM 734 N N . SER A 1 92 ? -8.196 0.106 12.569 1.00 72.69 92 SER A N 1
ATOM 735 C CA . SER A 1 92 ? -8.353 -0.630 13.831 1.00 72.69 92 SER A CA 1
ATOM 736 C C . SER A 1 92 ? -8.867 0.262 14.961 1.00 72.69 92 SER A C 1
ATOM 738 O O . SER A 1 92 ? -9.842 -0.073 15.637 1.00 72.69 92 SER A O 1
ATOM 740 N N . ARG A 1 93 ? -8.251 1.438 15.128 1.00 74.81 93 ARG A N 1
ATOM 741 C CA . ARG A 1 93 ? -8.621 2.399 16.176 1.00 74.81 93 ARG A CA 1
ATOM 742 C C . ARG A 1 93 ? -10.050 2.907 15.998 1.00 74.81 93 ARG A C 1
ATOM 744 O O . ARG A 1 93 ? -10.779 3.023 16.981 1.00 74.81 93 ARG A O 1
ATOM 751 N N . ASN A 1 94 ? -10.473 3.160 14.761 1.00 77.44 94 ASN A N 1
ATOM 752 C CA . ASN A 1 94 ? -11.824 3.648 14.480 1.00 77.44 94 ASN A CA 1
ATOM 753 C C . ASN A 1 94 ? -12.905 2.577 14.699 1.00 77.44 94 ASN A C 1
ATOM 755 O O . ASN A 1 94 ? -13.947 2.891 15.274 1.00 77.44 94 ASN A O 1
ATOM 759 N N . LYS A 1 95 ? -12.656 1.312 14.323 1.00 72.88 95 LYS A N 1
ATOM 760 C CA . LYS A 1 95 ? -13.594 0.204 14.599 1.00 72.88 95 LYS A CA 1
ATOM 761 C C . LYS A 1 95 ? -13.791 -0.012 16.105 1.00 72.88 95 LYS A C 1
ATOM 763 O O . LYS A 1 95 ? -14.925 -0.155 16.547 1.00 72.88 95 LYS A O 1
ATOM 768 N N . GLN A 1 96 ? -12.713 0.036 16.893 1.00 71.56 96 GLN A N 1
ATOM 769 C CA . GLN A 1 96 ? -12.774 -0.080 18.358 1.00 71.56 96 GLN A CA 1
ATOM 770 C C . GLN A 1 96 ? -13.594 1.048 18.997 1.00 71.56 96 GLN A C 1
ATOM 772 O O . GLN A 1 96 ? -14.472 0.783 19.813 1.00 71.56 96 GLN A O 1
ATOM 777 N N . LYS A 1 97 ? -13.365 2.302 18.584 1.00 75.94 97 LYS A N 1
ATOM 778 C CA . LYS A 1 97 ? -14.152 3.450 19.065 1.00 75.94 97 LYS A CA 1
ATOM 779 C C . LYS A 1 97 ? -15.642 3.298 18.762 1.00 75.94 97 LYS A C 1
ATOM 781 O O . LYS A 1 97 ? -16.463 3.595 19.620 1.00 75.94 97 LYS A O 1
ATOM 786 N N . ARG A 1 98 ? -15.986 2.819 17.562 1.00 77.31 98 ARG A N 1
ATOM 787 C CA . ARG A 1 98 ? -17.381 2.603 17.161 1.00 77.31 98 ARG A CA 1
ATOM 788 C C . ARG A 1 98 ? -18.052 1.494 17.974 1.00 77.31 98 ARG A C 1
ATOM 790 O O . ARG A 1 98 ? -19.150 1.708 18.461 1.00 77.31 98 ARG A O 1
ATOM 797 N N . LEU A 1 99 ? -17.375 0.361 18.167 1.00 77.69 99 LEU A N 1
ATOM 798 C CA . LEU A 1 99 ? -17.865 -0.738 19.008 1.00 77.69 99 LEU A CA 1
ATOM 799 C C . LEU A 1 99 ? -18.094 -0.298 20.460 1.00 77.69 99 LEU A C 1
ATOM 801 O O . LEU A 1 99 ? -19.117 -0.635 21.045 1.00 77.69 99 LEU A O 1
ATOM 805 N N . MET A 1 100 ? -17.167 0.478 21.030 1.00 75.00 100 MET A N 1
ATOM 806 C CA . MET A 1 100 ? -17.313 1.028 22.384 1.00 75.00 100 MET A CA 1
ATOM 807 C C . MET A 1 100 ? -18.493 2.004 22.482 1.00 75.00 100 MET A C 1
ATOM 809 O O . MET A 1 100 ? -19.263 1.918 23.431 1.00 75.00 100 MET A O 1
ATOM 813 N N . ALA A 1 101 ? -18.671 2.881 21.488 1.00 79.75 101 ALA A N 1
ATOM 814 C CA . ALA A 1 101 ? -19.801 3.811 21.436 1.00 79.75 101 ALA A CA 1
ATOM 815 C C . ALA A 1 101 ? -21.150 3.091 21.267 1.00 79.75 101 ALA A C 1
ATOM 817 O O . ALA A 1 101 ? -22.144 3.489 21.868 1.00 79.75 101 ALA A O 1
ATOM 818 N N . GLU A 1 102 ? -21.196 2.017 20.473 1.00 82.50 102 GLU A N 1
ATOM 819 C CA . GLU A 1 102 ? -22.381 1.163 20.384 1.00 82.50 102 GLU A CA 1
ATOM 820 C C . GLU A 1 102 ? -22.668 0.527 21.749 1.00 82.50 102 GLU A C 1
ATOM 822 O O . GLU A 1 102 ? -23.780 0.673 22.241 1.00 82.50 102 GLU A O 1
ATOM 827 N N . LEU A 1 103 ? -21.676 -0.085 22.410 1.00 79.38 103 LEU A N 1
ATOM 828 C CA . LEU A 1 103 ? -21.839 -0.705 23.733 1.00 79.38 103 LEU A CA 1
ATOM 829 C C . LEU A 1 103 ? -22.341 0.280 24.807 1.00 79.38 103 LEU A C 1
ATOM 831 O O . LEU A 1 103 ? -23.148 -0.103 25.649 1.00 79.38 103 LEU A O 1
ATOM 835 N N . GLU A 1 104 ? -21.882 1.534 24.771 1.00 82.50 104 GLU A N 1
ATOM 836 C CA . GLU A 1 104 ? -22.336 2.597 25.676 1.00 82.50 104 GLU A CA 1
ATOM 837 C C . GLU A 1 104 ? -23.807 2.977 25.437 1.00 82.50 104 GLU A C 1
ATOM 839 O O . GLU A 1 104 ? -24.529 3.206 26.399 1.00 82.50 104 GLU A O 1
ATOM 844 N N . ASN A 1 105 ? -24.282 2.942 24.186 1.00 84.19 105 ASN A N 1
ATOM 845 C CA . ASN A 1 105 ? -25.695 3.166 23.849 1.00 84.19 105 ASN A CA 1
ATOM 846 C C . ASN A 1 105 ? -26.631 2.009 24.252 1.00 84.19 105 ASN A C 1
ATOM 848 O O . ASN A 1 105 ? -27.841 2.213 24.324 1.00 84.19 105 ASN A O 1
ATOM 852 N N . TRP A 1 106 ? -26.111 0.797 24.476 1.00 73.69 106 TRP A N 1
ATOM 853 C CA . TRP A 1 106 ? -26.903 -0.360 24.931 1.00 73.69 106 TRP A CA 1
ATOM 854 C C . TRP A 1 106 ? -27.023 -0.456 26.461 1.00 73.69 106 TRP A C 1
ATOM 856 O O . TRP A 1 106 ? -27.666 -1.386 26.955 1.00 73.69 106 TRP A O 1
ATOM 866 N N . LYS A 1 107 ? -26.383 0.452 27.204 1.00 56.53 107 LYS A N 1
ATOM 867 C CA . LYS A 1 107 ? -26.321 0.447 28.667 1.00 56.53 107 LYS A CA 1
ATOM 868 C C . LYS A 1 107 ? -27.318 1.424 29.282 1.00 56.53 107 LYS A 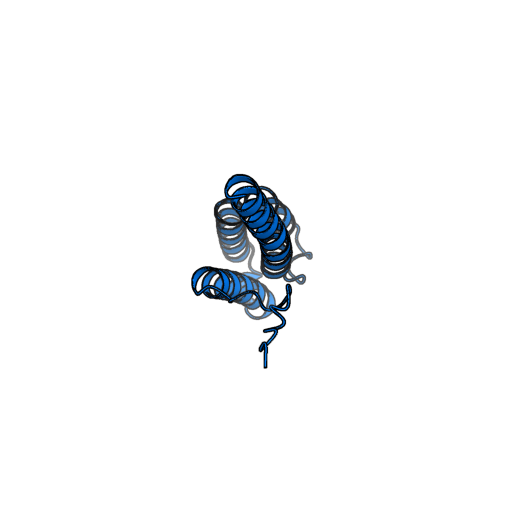C 1
ATOM 870 O O . LYS A 1 107 ? -27.877 1.058 30.340 1.00 56.53 107 LYS A O 1
#

Foldseek 3Di:
DPPPPCPPLPPPPCDPVLVVQLVVLVVLLCCLVPPVVCVPPVNVVVSLVVLLVSLCVPQNPLSVQSVCSVPPPCSNPSSSNVSSVVSVVVVSVVVVVVVVVVVVVVD

Secondary structure (DSSP, 8-state):
--------TT-----HHHHHHHHHHHHHHHHHHH-TTTTSHHHHHHHHHHHHHHHHHHHGGGGGGGGGGGSTT-TTS-HHHHHHHHHHHHHHHHHHHHHHHHHHHT-

pLDDT: mean 78.61, std 12.86, range [39.53, 92.88]

Radius of gyration: 18.09 Å; chains: 1; bounding box: 42×31×57 Å